Protein AF-A0A3B7MF86-F1 (afdb_monomer)

Organism: NCBI:txid2315862

Foldseek 3Di:
DVVVVVVVVVVVVVPPPPPVLPLVKWKWFFAAFDPDDLRFTKTWTPDFDCVRDVQADDDDPPDDADPAWSPTMATENDDDPVQNDGRFIKIFRDWDWPQCDPPDPDNGHHTYIHTDPIDGDD

pLDDT: mean 85.25, std 17.13, range [41.0, 98.38]

Mean predicted aligned error: 9.33 Å

Secondary structure (DSSP, 8-state):
--HHHHHHHHHHHTT---------PEEEEEEEE-SSTT-PEEEEESS--TTT-TT--PPPTTS---SSBTTTEEEES---TTT-STT-EEEESEEEE--S-TT-S-TTBPEEEEEES-EE--

Structure (mmCIF, N/CA/C/O backbone):
data_AF-A0A3B7MF86-F1
#
_entry.id   AF-A0A3B7MF86-F1
#
loop_
_atom_site.group_PDB
_atom_site.id
_atom_site.type_symbol
_atom_site.label_atom_id
_atom_site.label_alt_id
_atom_site.label_comp_id
_atom_site.label_asym_id
_atom_site.label_entity_id
_atom_site.label_seq_id
_atom_site.pdbx_PDB_ins_code
_atom_site.Cartn_x
_atom_site.Cartn_y
_atom_site.Cartn_z
_atom_site.occupancy
_atom_site.B_iso_or_equiv
_atom_site.auth_seq_id
_atom_site.auth_comp_id
_atom_site.auth_asym_id
_atom_site.auth_atom_id
_atom_site.pdbx_PDB_model_num
ATOM 1 N N . MET A 1 1 ? 7.729 -28.950 48.408 1.00 54.88 1 MET A N 1
ATOM 2 C CA . MET A 1 1 ? 7.435 -28.870 46.955 1.00 54.88 1 MET A CA 1
ATOM 3 C C . MET A 1 1 ? 6.220 -27.994 46.595 1.00 54.88 1 MET A C 1
ATOM 5 O O . MET A 1 1 ? 5.794 -28.022 45.453 1.00 54.88 1 MET A O 1
ATOM 9 N N . LYS A 1 2 ? 5.668 -27.178 47.514 1.00 49.66 2 LYS A N 1
ATOM 10 C CA . LYS A 1 2 ? 4.534 -26.273 47.212 1.00 49.66 2 LYS A CA 1
ATOM 11 C C . LYS A 1 2 ? 4.957 -24.899 46.662 1.00 49.66 2 LYS A C 1
ATOM 13 O O . LYS A 1 2 ? 4.199 -24.2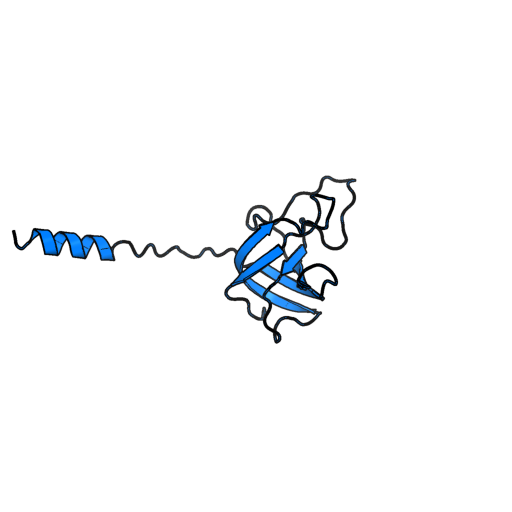85 45.929 1.00 49.66 2 LYS A O 1
ATOM 18 N N . TYR A 1 3 ? 6.183 -24.455 46.948 1.00 55.25 3 TYR A N 1
ATOM 19 C CA . TYR A 1 3 ? 6.694 -23.146 46.509 1.00 55.25 3 TYR A CA 1
ATOM 20 C C . TYR A 1 3 ? 7.235 -23.123 45.071 1.00 55.25 3 TYR A C 1
ATOM 22 O O . TYR A 1 3 ? 7.346 -22.058 44.479 1.00 55.25 3 TYR A O 1
ATOM 30 N N . VAL A 1 4 ? 7.520 -24.294 44.487 1.00 56.81 4 VAL A N 1
ATOM 31 C CA . VAL A 1 4 ? 8.019 -24.408 43.103 1.00 56.81 4 VAL A CA 1
ATOM 32 C C . VAL A 1 4 ? 6.922 -24.045 42.096 1.00 56.81 4 VAL A C 1
ATOM 34 O O . VAL A 1 4 ? 7.195 -23.369 41.113 1.00 56.81 4 VAL A O 1
ATOM 37 N N . TYR A 1 5 ? 5.667 -24.403 42.386 1.00 55.38 5 TYR A N 1
ATOM 38 C CA . TYR A 1 5 ? 4.522 -24.036 41.547 1.00 55.38 5 TYR A CA 1
ATOM 39 C C . TYR A 1 5 ? 4.188 -22.541 41.608 1.00 55.38 5 TYR A C 1
ATOM 41 O O . TYR A 1 5 ? 3.758 -21.981 40.608 1.00 55.38 5 TYR A O 1
ATOM 49 N N . ILE A 1 6 ? 4.427 -21.892 42.754 1.00 57.12 6 ILE A N 1
ATOM 50 C CA . ILE A 1 6 ? 4.186 -20.452 42.937 1.00 57.12 6 ILE A CA 1
ATOM 51 C C . ILE A 1 6 ? 5.255 -19.624 42.206 1.00 57.12 6 ILE A C 1
ATOM 53 O O . ILE A 1 6 ? 4.943 -18.582 41.641 1.00 57.12 6 ILE A O 1
ATOM 57 N N . LEU A 1 7 ? 6.504 -20.102 42.147 1.00 53.09 7 LEU A N 1
ATOM 58 C CA . LEU A 1 7 ? 7.552 -19.440 41.363 1.00 53.09 7 LEU A CA 1
ATOM 59 C C . LEU A 1 7 ? 7.297 -19.535 39.847 1.00 53.09 7 LEU A C 1
ATOM 61 O O . LEU A 1 7 ? 7.593 -18.597 39.111 1.00 53.09 7 LEU A O 1
ATOM 65 N N . LEU A 1 8 ? 6.722 -20.649 39.383 1.00 53.59 8 LEU A N 1
ATOM 66 C CA . LEU A 1 8 ? 6.490 -20.902 37.958 1.00 53.59 8 LEU A CA 1
ATOM 67 C C . LEU A 1 8 ? 5.330 -20.070 37.385 1.00 53.59 8 LEU A C 1
ATOM 69 O O . LEU A 1 8 ? 5.391 -19.646 36.233 1.00 53.59 8 LEU A O 1
ATOM 73 N N . THR A 1 9 ? 4.302 -19.775 38.184 1.00 54.41 9 THR A N 1
ATOM 74 C CA . THR A 1 9 ? 3.190 -18.901 37.772 1.00 54.41 9 THR A CA 1
ATOM 75 C C . THR A 1 9 ? 3.561 -17.420 37.768 1.00 54.41 9 THR A C 1
ATOM 77 O O . THR A 1 9 ? 3.070 -16.687 36.914 1.00 54.41 9 THR A O 1
ATOM 80 N N . VAL A 1 10 ? 4.467 -16.971 38.642 1.00 53.38 10 VAL A N 1
ATOM 81 C CA . VAL A 1 10 ? 4.936 -15.571 38.652 1.00 53.38 10 VAL A CA 1
ATOM 82 C C . VAL A 1 10 ? 5.808 -15.255 37.427 1.00 53.38 10 VAL A C 1
ATOM 84 O O . VAL A 1 10 ? 5.716 -14.158 36.883 1.00 53.38 10 VAL A O 1
A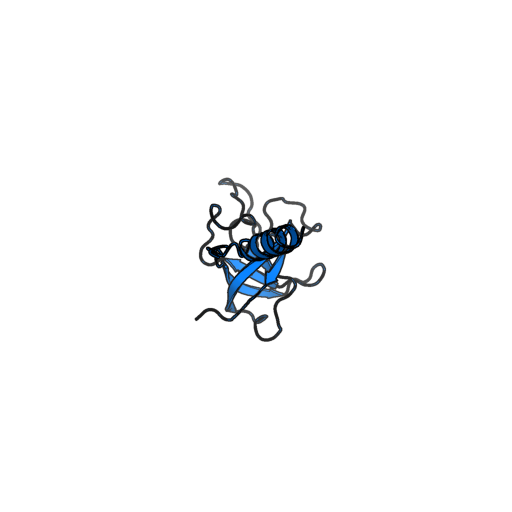TOM 87 N N . CYS A 1 11 ? 6.583 -16.216 36.911 1.00 51.12 11 CYS A N 1
ATOM 88 C CA . CYS A 1 11 ? 7.382 -16.014 35.694 1.00 51.12 11 CYS A CA 1
ATOM 89 C C . CYS A 1 11 ? 6.549 -15.878 34.404 1.00 51.12 11 CYS A C 1
ATOM 91 O O . CYS A 1 11 ? 7.009 -15.238 33.458 1.00 51.12 11 CYS A O 1
ATOM 93 N N . LEU A 1 12 ? 5.334 -16.435 34.354 1.00 50.75 12 LEU A N 1
ATOM 94 C CA . LEU A 1 12 ? 4.471 -16.362 33.167 1.00 50.75 12 LEU A CA 1
ATOM 95 C C . LEU A 1 12 ? 3.764 -15.006 33.008 1.00 50.75 12 LEU A C 1
ATOM 97 O O . LEU A 1 12 ? 3.369 -14.661 31.900 1.00 50.75 12 LEU A O 1
ATOM 101 N N . PHE A 1 13 ? 3.641 -14.210 34.075 1.00 52.03 13 PHE A N 1
ATOM 102 C CA . PHE A 1 13 ? 3.007 -12.885 34.006 1.00 52.03 13 PHE A CA 1
ATOM 103 C C . PHE A 1 13 ? 3.977 -11.748 33.649 1.00 52.03 13 PHE A C 1
ATOM 105 O O . PHE A 1 13 ? 3.544 -10.695 33.188 1.00 52.03 13 PHE A O 1
ATOM 112 N N . SER A 1 14 ? 5.290 -11.955 33.783 1.00 47.09 14 SER A N 1
ATOM 113 C CA . SER A 1 14 ? 6.304 -10.921 33.508 1.00 47.09 14 SER A CA 1
ATOM 114 C C . SER A 1 14 ? 6.636 -10.738 32.023 1.00 47.09 14 SER A C 1
ATOM 116 O O . SER A 1 14 ? 7.484 -9.918 31.681 1.00 47.09 14 SER A O 1
ATOM 118 N N . SER A 1 15 ? 6.005 -11.503 31.130 1.00 49.53 15 SER A N 1
ATOM 119 C CA . SER A 1 15 ? 6.210 -11.411 29.678 1.00 49.53 15 SER A CA 1
ATOM 120 C C . SER A 1 15 ? 5.089 -10.669 28.951 1.00 49.53 15 SER A C 1
ATOM 122 O O . SER A 1 15 ? 5.024 -10.716 27.724 1.00 49.53 15 SER A O 1
ATOM 124 N N . MET A 1 16 ? 4.308 -9.853 29.671 1.00 48.78 16 MET A N 1
ATOM 125 C CA . MET A 1 16 ? 3.755 -8.636 29.075 1.00 48.78 16 MET A CA 1
ATOM 126 C C . MET A 1 16 ? 4.920 -7.699 28.731 1.00 48.78 16 MET A C 1
ATOM 128 O O . MET A 1 16 ? 5.155 -6.679 29.378 1.00 48.78 16 MET A O 1
ATOM 132 N N . LYS A 1 17 ? 5.675 -8.064 27.687 1.00 47.09 17 LYS A N 1
ATOM 133 C CA . LYS A 1 17 ? 6.303 -7.088 26.817 1.00 47.09 17 LYS A CA 1
ATOM 134 C C . LYS A 1 17 ? 5.160 -6.195 26.377 1.00 47.09 17 LYS A C 1
ATOM 136 O O . LYS A 1 17 ? 4.359 -6.541 25.518 1.00 47.09 17 LYS A O 1
ATOM 141 N N . CYS A 1 18 ? 5.060 -5.065 27.055 1.00 48.44 18 CYS A N 1
ATOM 142 C CA . CYS A 1 18 ? 4.547 -3.865 26.455 1.00 48.44 18 CYS A CA 1
ATOM 143 C C . CYS A 1 18 ? 5.520 -3.600 25.305 1.00 48.44 18 CYS A C 1
ATOM 145 O O . CYS A 1 18 ? 6.551 -2.949 25.496 1.00 48.44 18 CYS A O 1
ATOM 147 N N . ASP A 1 19 ? 5.271 -4.229 24.151 1.00 47.22 19 ASP A N 1
ATOM 148 C CA . ASP A 1 19 ? 5.775 -3.708 22.898 1.00 47.22 19 ASP A CA 1
ATOM 149 C C . ASP A 1 19 ? 5.205 -2.303 22.878 1.00 47.22 19 ASP A C 1
ATOM 151 O O . ASP A 1 19 ? 4.007 -2.074 22.724 1.00 47.22 19 ASP A O 1
ATOM 155 N N . LYS A 1 20 ? 6.066 -1.352 23.234 1.00 41.00 20 LYS A N 1
ATOM 156 C CA . LYS A 1 20 ? 5.838 0.046 22.963 1.00 41.00 20 LYS A CA 1
ATOM 157 C C . LYS A 1 20 ? 5.682 0.066 21.455 1.00 41.00 20 LYS A C 1
ATOM 159 O O . LYS A 1 20 ? 6.690 0.084 20.754 1.00 41.00 20 LYS A O 1
ATOM 164 N N . ASP A 1 21 ? 4.437 -0.045 21.002 1.00 45.53 21 ASP A N 1
ATOM 165 C CA . ASP A 1 21 ? 4.005 0.097 19.625 1.00 45.53 21 ASP A CA 1
ATOM 166 C C . ASP A 1 21 ? 4.417 1.508 19.209 1.00 45.53 21 ASP A C 1
ATOM 168 O O . ASP A 1 21 ? 3.623 2.442 19.140 1.00 45.53 21 ASP A O 1
ATOM 172 N N . GLY A 1 22 ? 5.698 1.679 18.895 1.00 45.31 22 GLY A N 1
ATOM 173 C CA . GLY A 1 22 ? 6.156 2.623 17.896 1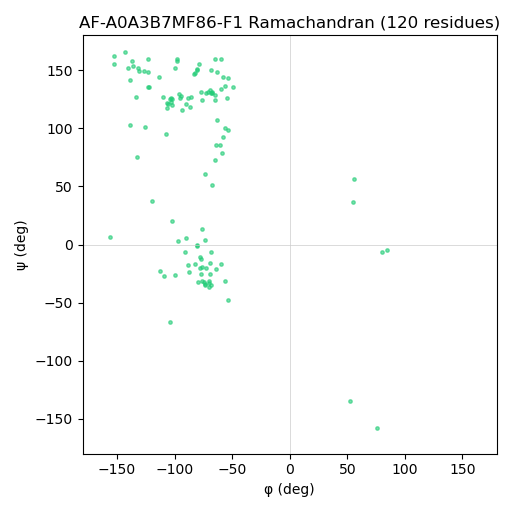.00 45.31 22 GLY A CA 1
ATOM 174 C C . GLY A 1 22 ? 5.675 2.118 16.544 1.00 45.31 22 GLY A C 1
ATOM 175 O O . GLY A 1 22 ? 6.483 1.908 15.646 1.00 45.31 22 GLY A O 1
ATOM 176 N N . SER A 1 23 ? 4.375 1.824 16.438 1.00 57.16 23 SER A N 1
ATOM 177 C CA . SER A 1 23 ? 3.747 1.397 15.209 1.00 57.16 23 SER A CA 1
ATOM 178 C C . SER A 1 23 ? 3.905 2.575 14.266 1.00 57.16 23 SER A C 1
ATOM 180 O O . SER A 1 23 ? 3.338 3.650 14.472 1.00 57.16 23 SER A O 1
ATOM 182 N N . ASN A 1 24 ? 4.801 2.405 13.295 1.00 77.56 24 ASN A N 1
ATOM 183 C CA . ASN A 1 24 ? 5.047 3.371 12.241 1.00 77.56 24 ASN A CA 1
ATOM 184 C C . ASN A 1 24 ? 3.760 3.470 11.430 1.00 77.56 24 ASN A C 1
ATOM 186 O O . ASN A 1 24 ? 3.574 2.740 10.456 1.00 77.56 24 ASN A O 1
ATOM 190 N N . SER A 1 25 ? 2.847 4.324 11.885 1.00 91.06 25 SER A N 1
ATOM 191 C CA . SER A 1 25 ? 1.552 4.483 11.257 1.00 91.06 25 SER A CA 1
ATOM 192 C C . SER A 1 25 ? 1.761 4.932 9.825 1.00 91.06 25 SER A C 1
ATOM 194 O O . SER A 1 25 ? 2.534 5.859 9.573 1.00 91.06 25 SER A O 1
ATOM 196 N N . VAL A 1 26 ? 1.058 4.302 8.903 1.00 95.31 26 VAL A N 1
ATOM 197 C CA . VAL A 1 26 ? 1.115 4.644 7.491 1.00 95.31 26 VAL A CA 1
ATOM 198 C C . VAL A 1 26 ? -0.142 5.425 7.167 1.00 95.31 26 VAL A C 1
ATOM 200 O O . VAL A 1 26 ? -1.246 4.952 7.439 1.00 95.31 26 VAL A O 1
ATOM 203 N N . ILE A 1 27 ? 0.028 6.614 6.595 1.00 97.00 27 ILE A N 1
ATOM 204 C CA . ILE A 1 27 ? -1.080 7.411 6.073 1.00 97.00 27 ILE A CA 1
ATOM 205 C C . ILE A 1 27 ? -1.066 7.284 4.559 1.00 97.00 27 ILE A C 1
ATOM 207 O O . ILE A 1 27 ? -0.043 7.550 3.918 1.00 97.00 27 ILE A O 1
ATOM 211 N N . VAL A 1 28 ? -2.200 6.877 3.997 1.00 97.94 28 VAL A N 1
ATOM 212 C CA . VAL A 1 28 ? -2.369 6.751 2.552 1.00 97.94 28 VAL A CA 1
ATOM 213 C C . VAL A 1 28 ? -3.666 7.407 2.092 1.00 97.94 28 VAL A C 1
ATOM 215 O O . VAL A 1 28 ? -4.650 7.462 2.828 1.00 97.94 28 VAL A O 1
ATOM 218 N N . THR A 1 29 ? -3.676 7.879 0.852 1.00 98.38 29 THR A N 1
ATOM 219 C CA . THR A 1 29 ? -4.881 8.322 0.149 1.00 98.38 29 THR A CA 1
ATOM 220 C C . THR A 1 29 ? -5.314 7.237 -0.827 1.00 98.38 29 THR A C 1
ATOM 222 O O . THR A 1 29 ? -4.531 6.814 -1.677 1.00 98.38 29 THR A O 1
ATOM 225 N N . VAL A 1 30 ? -6.563 6.791 -0.719 1.00 98.31 30 VAL A N 1
ATOM 226 C CA . VAL A 1 30 ? -7.160 5.811 -1.635 1.00 98.31 30 VAL A CA 1
ATOM 227 C C . VAL A 1 30 ? -7.338 6.448 -3.013 1.00 98.31 30 VAL A C 1
ATOM 229 O O . VAL A 1 30 ? -7.894 7.541 -3.114 1.00 98.31 30 VAL A O 1
ATOM 232 N N . THR A 1 31 ? -6.897 5.783 -4.081 1.00 97.94 31 THR A N 1
ATOM 233 C CA . THR A 1 31 ? -7.035 6.299 -5.453 1.00 97.94 31 THR A CA 1
ATOM 234 C C . THR A 1 31 ? -8.143 5.589 -6.205 1.00 97.94 31 THR A C 1
ATOM 236 O O . THR A 1 31 ? -9.169 6.192 -6.506 1.00 97.94 31 THR A O 1
ATOM 239 N N . GLU A 1 32 ? -7.969 4.306 -6.485 1.00 97.56 32 GLU A N 1
ATOM 240 C CA . GLU A 1 32 ? -8.897 3.522 -7.288 1.00 97.56 32 GLU A CA 1
ATOM 241 C C . GLU A 1 32 ? -8.852 2.047 -6.911 1.00 97.56 32 GLU A C 1
ATOM 243 O O . GLU A 1 32 ? -7.904 1.561 -6.289 1.00 97.56 32 GLU A O 1
ATOM 248 N N . GLN A 1 33 ? -9.889 1.319 -7.314 1.00 97.19 33 GLN A N 1
ATOM 249 C CA . GLN A 1 33 ? -9.875 -0.126 -7.216 1.00 97.19 33 GLN A CA 1
ATOM 250 C C . GLN A 1 33 ? -9.203 -0.712 -8.454 1.00 97.19 33 GLN A C 1
ATOM 252 O O . GLN A 1 33 ? -9.596 -0.436 -9.587 1.00 97.19 33 GLN A O 1
ATOM 257 N N . SER A 1 34 ? -8.208 -1.558 -8.227 1.00 93.00 34 SER A N 1
ATOM 258 C CA . SER A 1 34 ? -7.538 -2.285 -9.289 1.00 93.00 34 SER A CA 1
ATOM 259 C C . SER A 1 34 ? -8.492 -3.234 -10.025 1.00 93.00 34 SER A C 1
ATOM 261 O O . SER A 1 34 ? -9.411 -3.813 -9.444 1.00 93.00 34 SER A O 1
ATOM 263 N N . THR A 1 35 ? -8.232 -3.443 -11.315 1.00 90.19 35 THR A N 1
ATOM 264 C CA . THR A 1 35 ? -8.944 -4.413 -12.158 1.00 90.19 35 THR A CA 1
ATOM 265 C C . THR A 1 35 ? -8.289 -5.796 -12.186 1.00 90.19 35 THR A C 1
ATOM 267 O O . THR A 1 35 ? -8.869 -6.721 -12.756 1.00 90.19 35 THR A O 1
ATOM 270 N N . PHE A 1 36 ? -7.110 -5.965 -11.576 1.00 85.81 36 PHE A N 1
ATOM 271 C CA . PHE A 1 36 ? -6.382 -7.236 -11.549 1.00 85.81 36 PHE A CA 1
ATOM 272 C C . PHE A 1 36 ? -6.602 -8.017 -10.246 1.00 85.81 36 PHE A C 1
ATOM 274 O O . PHE A 1 36 ? -6.946 -7.443 -9.213 1.00 85.81 36 PHE A O 1
ATOM 281 N N . GLY A 1 37 ? -6.335 -9.329 -10.290 1.00 84.50 37 GLY A N 1
ATOM 282 C CA . GLY A 1 37 ? -6.343 -10.207 -9.113 1.00 84.50 37 GLY A CA 1
ATOM 283 C C . GLY A 1 37 ? -7.636 -10.106 -8.296 1.00 84.50 37 GLY A C 1
ATOM 284 O O . GLY A 1 37 ? -8.731 -10.050 -8.855 1.00 84.50 37 GLY A O 1
ATOM 285 N N . ASP A 1 38 ? -7.490 -10.012 -6.974 1.00 89.06 38 ASP A N 1
ATOM 286 C CA . ASP A 1 38 ? -8.595 -9.836 -6.016 1.00 89.06 38 ASP A CA 1
ATOM 287 C C . ASP A 1 38 ? -9.152 -8.398 -5.978 1.00 89.06 38 ASP A C 1
ATOM 289 O O . ASP A 1 38 ? -9.884 -8.034 -5.059 1.00 89.06 38 ASP A O 1
ATOM 293 N N . LYS A 1 39 ? -8.802 -7.563 -6.965 1.00 93.12 39 LYS A N 1
ATOM 294 C CA . LYS A 1 39 ? -9.192 -6.151 -7.076 1.00 93.12 39 LYS A CA 1
ATOM 295 C C . LYS A 1 39 ? -8.812 -5.322 -5.839 1.00 93.12 39 LYS A C 1
ATOM 297 O O . LYS A 1 39 ? -9.691 -4.703 -5.224 1.00 93.12 39 LYS A O 1
ATOM 302 N N . PRO A 1 40 ? -7.521 -5.300 -5.447 1.00 96.00 40 PRO A N 1
ATOM 303 C CA . PRO A 1 40 ? -7.074 -4.492 -4.321 1.00 96.00 40 PRO A CA 1
ATOM 304 C C . PRO A 1 40 ? -7.242 -2.996 -4.598 1.00 96.00 40 PRO A C 1
ATOM 306 O O . PRO A 1 40 ? -7.288 -2.551 -5.745 1.00 96.00 40 PRO A O 1
ATOM 309 N N . TRP A 1 41 ? -7.278 -2.201 -3.538 1.00 97.88 41 TRP A N 1
ATOM 310 C CA . TRP A 1 41 ? -7.343 -0.747 -3.631 1.00 97.88 41 TRP A CA 1
ATOM 311 C C . TRP A 1 41 ? -5.953 -0.145 -3.751 1.00 97.88 41 TRP A C 1
ATOM 313 O O . TRP A 1 41 ? -5.134 -0.284 -2.845 1.00 97.88 41 TRP A O 1
ATOM 323 N N . ALA A 1 42 ? -5.694 0.540 -4.858 1.00 97.50 42 ALA A N 1
ATOM 324 C CA . ALA A 1 42 ? -4.492 1.333 -5.023 1.00 97.50 42 ALA A CA 1
ATOM 325 C C . ALA A 1 42 ? -4.561 2.553 -4.097 1.00 97.50 42 ALA A C 1
ATOM 327 O O . ALA A 1 42 ? -5.593 3.222 -3.993 1.00 97.50 42 ALA A O 1
ATOM 328 N N . CYS A 1 43 ? -3.472 2.807 -3.382 1.00 98.25 43 CYS A N 1
ATOM 329 C CA . CYS A 1 43 ? -3.359 3.905 -2.436 1.00 98.25 43 CYS A CA 1
ATOM 330 C C . CYS A 1 43 ? -1.982 4.565 -2.563 1.00 98.25 43 CYS A C 1
ATOM 332 O O . CYS A 1 43 ? -0.976 3.871 -2.717 1.00 98.25 43 CYS A O 1
ATOM 334 N N . ILE A 1 44 ? -1.931 5.891 -2.450 1.00 98.31 44 ILE A N 1
ATOM 335 C CA . ILE A 1 44 ? -0.685 6.669 -2.425 1.00 98.31 44 ILE A CA 1
ATOM 336 C C . ILE A 1 44 ? -0.294 6.949 -0.983 1.00 98.31 44 ILE A C 1
ATOM 338 O O . ILE A 1 44 ? -1.109 7.438 -0.204 1.00 98.31 44 ILE A O 1
ATOM 342 N N . VAL A 1 45 ? 0.952 6.664 -0.633 1.00 97.69 45 VAL A N 1
ATOM 343 C CA . VAL A 1 45 ? 1.536 6.967 0.673 1.00 97.69 45 VAL A CA 1
ATOM 344 C C . VAL A 1 45 ? 1.855 8.456 0.743 1.00 97.69 45 VAL A C 1
ATOM 346 O O . VAL A 1 45 ? 2.579 8.977 -0.098 1.00 97.69 45 VAL A O 1
ATOM 349 N N . GLU A 1 46 ? 1.330 9.152 1.751 1.00 95.62 46 GLU A N 1
ATOM 350 C CA . GLU A 1 46 ? 1.483 10.613 1.840 1.00 95.62 46 GLU A CA 1
ATOM 351 C C . GLU A 1 46 ? 2.893 11.047 2.251 1.00 95.62 46 GLU A C 1
ATOM 353 O O . GLU A 1 46 ? 3.381 12.077 1.799 1.00 95.62 46 GLU A O 1
ATOM 358 N N . ASN A 1 47 ? 3.553 10.259 3.102 1.00 93.00 47 ASN A N 1
ATOM 359 C CA . ASN A 1 47 ? 4.903 10.528 3.595 1.00 93.00 47 ASN A CA 1
ATOM 360 C C . ASN A 1 47 ? 5.755 9.257 3.475 1.00 93.00 47 ASN A C 1
ATOM 362 O O . ASN A 1 47 ? 5.963 8.567 4.477 1.00 93.00 47 ASN A O 1
ATOM 366 N N . PRO A 1 48 ? 6.193 8.890 2.257 1.00 94.19 48 PRO A N 1
ATOM 367 C CA . PRO A 1 48 ? 6.981 7.684 2.054 1.00 94.19 48 PRO A CA 1
ATOM 368 C C . PRO A 1 48 ? 8.334 7.799 2.769 1.00 94.19 48 PRO A C 1
ATOM 370 O O . PRO A 1 48 ? 9.104 8.730 2.540 1.00 94.19 48 PRO A O 1
ATOM 373 N N . ASP A 1 49 ? 8.621 6.832 3.638 1.00 93.88 49 ASP A N 1
ATOM 374 C CA . ASP A 1 49 ? 9.851 6.750 4.426 1.00 93.88 49 ASP A CA 1
ATOM 375 C C . ASP A 1 49 ? 10.339 5.295 4.471 1.00 93.88 49 ASP A C 1
ATOM 377 O O . ASP A 1 49 ? 9.810 4.459 5.209 1.00 93.88 49 ASP A O 1
ATOM 381 N N . LEU A 1 50 ? 11.369 4.995 3.675 1.00 92.31 50 LEU A N 1
ATOM 382 C CA . LEU A 1 50 ? 11.938 3.651 3.545 1.00 92.31 50 LEU A CA 1
ATOM 383 C C . LEU A 1 50 ? 12.565 3.150 4.855 1.00 92.31 50 LEU A C 1
ATOM 385 O O . LEU A 1 50 ? 12.718 1.946 5.038 1.00 92.31 50 LEU A O 1
ATOM 389 N N . SER A 1 51 ? 12.928 4.050 5.776 1.00 91.12 51 SER A N 1
ATOM 390 C CA . SER A 1 51 ? 13.471 3.657 7.082 1.00 91.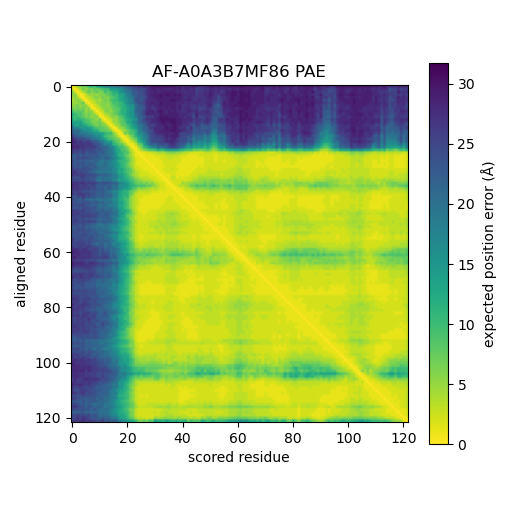12 51 SER A CA 1
ATOM 391 C C . SER A 1 51 ? 12.390 3.154 8.041 1.00 91.12 51 SER A C 1
ATOM 393 O O . SER A 1 51 ? 12.698 2.457 9.008 1.00 91.12 51 SER A O 1
ATOM 395 N N . LYS A 1 52 ? 11.121 3.485 7.769 1.00 90.25 52 LYS A N 1
ATOM 396 C CA . LYS A 1 52 ? 9.965 3.138 8.608 1.00 90.25 52 LYS A CA 1
ATOM 397 C C . LYS A 1 52 ? 9.054 2.085 7.995 1.00 90.25 52 LYS A C 1
ATOM 399 O O . LYS A 1 52 ? 8.364 1.377 8.734 1.00 90.25 52 LYS A O 1
ATOM 404 N N . HIS A 1 53 ? 9.017 1.998 6.669 1.00 92.06 53 HIS A N 1
ATOM 405 C CA . HIS A 1 53 ? 8.045 1.200 5.933 1.00 92.06 53 HIS A CA 1
ATOM 406 C C . HIS A 1 53 ? 8.767 0.239 4.985 1.00 92.06 53 HIS A C 1
ATOM 408 O O . HIS A 1 53 ? 9.219 0.630 3.914 1.00 92.06 53 HIS A O 1
ATOM 414 N N . GLY A 1 54 ? 8.873 -1.031 5.389 1.00 92.25 54 GLY A N 1
ATOM 415 C CA . GLY A 1 54 ? 9.671 -2.037 4.676 1.00 92.25 54 GLY A CA 1
ATOM 416 C C . GLY A 1 54 ? 9.117 -2.467 3.314 1.00 92.25 54 GLY A C 1
ATOM 417 O O . GLY A 1 54 ? 9.860 -3.034 2.523 1.00 92.25 54 GLY A O 1
ATOM 418 N N . PHE A 1 55 ? 7.845 -2.174 3.026 1.00 93.31 55 PHE A N 1
ATOM 419 C CA . PHE A 1 55 ? 7.241 -2.405 1.708 1.00 93.31 55 PHE A CA 1
ATOM 420 C C . PHE A 1 55 ? 7.635 -1.336 0.676 1.00 93.31 55 PHE A C 1
ATOM 422 O O . PHE A 1 55 ? 7.320 -1.475 -0.506 1.00 93.31 55 PHE A O 1
ATOM 429 N N . LEU A 1 56 ? 8.266 -0.239 1.117 1.00 95.56 56 LEU A N 1
ATOM 430 C CA . LEU A 1 56 ? 8.747 0.797 0.216 1.00 95.56 56 LEU A CA 1
ATOM 431 C C . LEU A 1 56 ? 10.113 0.427 -0.362 1.00 95.56 56 LEU A C 1
ATOM 433 O O . LEU A 1 56 ? 10.964 -0.153 0.310 1.00 95.56 56 LEU A O 1
ATOM 437 N N . CYS A 1 57 ? 10.347 0.833 -1.605 1.00 94.00 57 CYS A N 1
ATOM 438 C CA . CYS A 1 57 ? 11.592 0.597 -2.324 1.00 94.00 57 CYS A CA 1
ATOM 439 C C . CYS A 1 57 ? 12.225 1.913 -2.795 1.00 94.00 57 CYS A C 1
ATOM 441 O O . CYS A 1 57 ? 11.556 2.936 -2.951 1.00 94.00 57 CYS A O 1
ATOM 443 N N . SER A 1 58 ? 13.529 1.879 -3.073 1.00 94.75 58 SER A N 1
ATOM 444 C CA . SER A 1 58 ? 14.205 2.967 -3.779 1.00 94.75 58 SER A CA 1
ATOM 445 C C . SER A 1 58 ? 14.260 2.636 -5.263 1.00 94.75 58 SER A C 1
ATOM 447 O O . SER A 1 58 ? 14.754 1.573 -5.639 1.00 94.75 58 SER A O 1
ATOM 449 N N . ILE A 1 59 ? 13.774 3.548 -6.102 1.00 92.25 59 ILE A N 1
ATOM 450 C CA . ILE A 1 59 ? 13.862 3.422 -7.558 1.00 92.25 59 ILE A CA 1
ATOM 451 C C . ILE A 1 59 ? 14.989 4.345 -8.035 1.00 92.25 59 ILE A C 1
ATOM 453 O O . ILE A 1 59 ? 14.907 5.557 -7.813 1.00 92.25 59 ILE A O 1
ATOM 457 N N . PRO A 1 60 ? 16.045 3.816 -8.682 1.00 91.56 60 PRO A N 1
ATOM 458 C CA . PRO A 1 60 ? 17.138 4.636 -9.186 1.00 91.56 60 PRO A CA 1
ATOM 459 C C . PRO A 1 60 ? 16.657 5.704 -10.173 1.00 91.56 60 PRO A C 1
ATOM 461 O O . PRO A 1 60 ? 15.769 5.465 -10.995 1.00 91.56 60 PRO A O 1
ATOM 464 N N . ALA A 1 61 ? 17.296 6.873 -10.134 1.00 88.88 61 ALA A N 1
ATOM 465 C CA . ALA A 1 61 ? 17.017 7.944 -11.081 1.00 88.88 61 ALA A CA 1
ATOM 466 C C . ALA A 1 61 ? 17.198 7.459 -12.532 1.00 88.88 61 ALA A C 1
ATOM 468 O O . ALA A 1 61 ? 18.160 6.763 -12.854 1.00 88.88 61 ALA A O 1
ATOM 469 N N . GLY A 1 62 ? 16.262 7.829 -13.408 1.0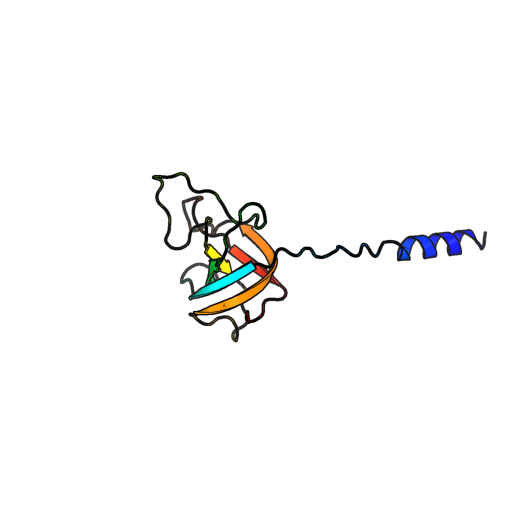0 86.81 62 GLY A N 1
ATOM 470 C CA . GLY A 1 62 ? 16.273 7.437 -14.821 1.00 86.81 62 GLY A CA 1
ATOM 471 C C . GLY A 1 62 ? 15.657 6.067 -15.124 1.00 86.81 62 GLY A C 1
ATOM 472 O O . GLY A 1 62 ? 15.516 5.731 -16.298 1.00 86.81 62 GLY A O 1
ATOM 473 N N . GLN A 1 63 ? 15.243 5.289 -14.117 1.00 87.69 63 GLN A N 1
ATOM 474 C CA . GLN A 1 63 ? 14.425 4.099 -14.356 1.00 87.69 63 GLN A CA 1
ATOM 475 C C . GLN A 1 63 ? 12.950 4.446 -14.567 1.00 87.69 63 GLN A C 1
ATOM 477 O O . GLN A 1 63 ? 12.430 5.422 -14.025 1.00 87.69 63 GLN A O 1
ATOM 482 N N . SER A 1 64 ? 12.262 3.604 -15.343 1.00 87.19 64 SER A N 1
ATOM 483 C CA . SER A 1 64 ? 10.815 3.705 -15.506 1.00 87.19 64 SER A CA 1
ATOM 484 C C . SER A 1 64 ? 10.112 3.429 -14.176 1.00 87.19 64 SER A C 1
ATOM 486 O O . SER A 1 64 ? 10.362 2.411 -13.519 1.00 87.19 64 SER A O 1
ATOM 488 N N . LYS A 1 65 ? 9.225 4.352 -13.799 1.00 89.75 65 LYS A N 1
ATOM 489 C CA . LYS A 1 65 ? 8.384 4.271 -12.609 1.00 89.75 65 LYS A CA 1
ATOM 490 C C . LYS A 1 65 ? 6.947 3.950 -13.042 1.00 89.75 65 LYS A C 1
ATOM 492 O O . LYS A 1 65 ? 6.377 4.727 -13.811 1.00 89.75 65 LYS A O 1
ATOM 497 N N . PRO A 1 66 ? 6.351 2.840 -12.575 1.00 91.12 66 PRO A N 1
ATOM 498 C CA . PRO A 1 66 ? 4.925 2.584 -12.762 1.00 91.12 66 PRO A CA 1
ATOM 499 C C . PRO A 1 66 ? 4.071 3.683 -12.119 1.00 91.12 66 PRO A C 1
ATOM 501 O O . PRO A 1 66 ? 4.528 4.354 -11.196 1.00 91.12 66 PRO A O 1
ATOM 504 N N . VAL A 1 67 ? 2.810 3.817 -12.549 1.00 91.38 67 VAL A N 1
ATOM 505 C CA . VAL A 1 67 ? 1.848 4.753 -11.928 1.00 91.38 67 VAL A CA 1
ATOM 506 C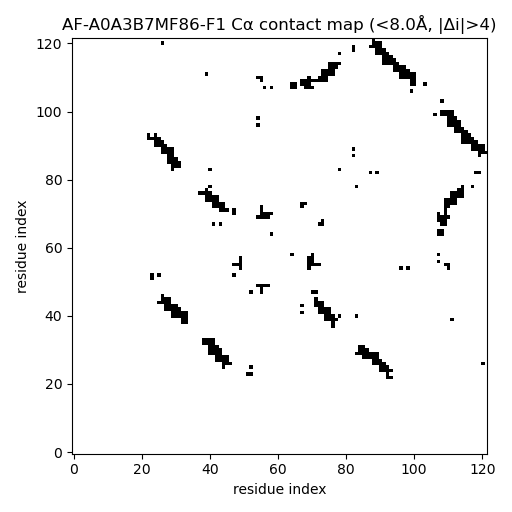 C . VAL A 1 67 ? 1.754 4.511 -10.419 1.00 91.38 67 VAL A C 1
ATOM 508 O O . VAL A 1 67 ? 1.886 5.445 -9.635 1.00 91.38 67 VAL A O 1
ATOM 511 N N . TYR A 1 68 ? 1.612 3.243 -10.023 1.00 94.88 68 TYR A N 1
ATOM 512 C CA . TYR A 1 68 ? 1.665 2.802 -8.631 1.00 94.88 68 TYR A CA 1
ATOM 513 C C . TYR A 1 68 ? 2.967 2.055 -8.382 1.00 94.88 68 TYR A C 1
ATOM 515 O O . TYR A 1 68 ? 3.091 0.859 -8.671 1.00 94.88 68 TYR A O 1
ATOM 523 N N . SER A 1 69 ? 3.955 2.789 -7.887 1.00 95.69 69 SER A N 1
ATOM 524 C CA . SER A 1 69 ? 5.298 2.272 -7.663 1.00 95.69 69 SER A CA 1
ATOM 525 C C . SER A 1 69 ? 5.528 1.864 -6.211 1.00 95.69 69 SER A C 1
ATOM 527 O O . SER A 1 69 ? 4.889 2.405 -5.313 1.00 95.69 69 SER A O 1
ATOM 529 N N . CYS A 1 70 ? 6.501 0.993 -5.951 1.00 95.19 70 CYS A N 1
ATOM 530 C CA . CYS A 1 70 ? 6.901 0.695 -4.572 1.00 95.19 70 CYS A CA 1
ATOM 531 C C . CYS A 1 70 ? 7.582 1.871 -3.859 1.00 95.19 70 CYS A C 1
ATOM 533 O O . CYS A 1 70 ? 7.836 1.772 -2.669 1.00 95.19 70 CYS A O 1
ATOM 535 N N . ALA A 1 71 ? 7.881 2.991 -4.524 1.00 96.12 71 ALA A N 1
ATOM 536 C CA . ALA A 1 71 ? 8.467 4.145 -3.843 1.00 96.12 71 ALA A CA 1
ATOM 537 C C . ALA A 1 71 ? 7.437 4.950 -3.032 1.00 96.12 71 ALA A C 1
ATOM 539 O O . ALA A 1 71 ? 7.808 5.647 -2.090 1.00 96.12 71 ALA A O 1
ATOM 540 N N . ASP A 1 72 ? 6.158 4.890 -3.408 1.00 96.75 72 ASP A N 1
ATOM 541 C CA . ASP A 1 72 ? 5.127 5.798 -2.894 1.00 96.75 72 ASP A CA 1
ATOM 542 C C . ASP A 1 72 ? 3.695 5.260 -2.964 1.00 96.75 72 ASP A C 1
ATOM 544 O O . ASP A 1 72 ? 2.758 5.991 -2.653 1.00 96.75 72 ASP A O 1
ATOM 548 N N . ALA A 1 73 ? 3.488 4.005 -3.353 1.00 97.50 73 ALA A N 1
ATOM 549 C CA . ALA A 1 73 ? 2.157 3.429 -3.461 1.00 97.50 73 ALA A CA 1
ATOM 550 C C . ALA A 1 73 ? 2.088 2.011 -2.892 1.00 97.50 73 ALA A C 1
ATOM 552 O O . ALA A 1 73 ? 3.087 1.294 -2.788 1.00 97.50 73 ALA A O 1
ATOM 553 N N . VAL A 1 74 ? 0.870 1.610 -2.534 1.00 97.31 74 VAL A N 1
ATOM 554 C CA . VAL A 1 74 ? 0.538 0.278 -2.016 1.00 97.31 74 VAL A CA 1
ATOM 555 C C . VAL A 1 74 ? -0.802 -0.166 -2.600 1.00 97.31 74 VAL A C 1
ATOM 557 O O . VAL A 1 74 ? -1.675 0.657 -2.880 1.00 97.31 74 VAL A O 1
ATOM 560 N N . TYR A 1 75 ? -0.991 -1.471 -2.731 1.00 97.38 75 TYR A N 1
ATOM 561 C CA . TYR A 1 75 ? -2.281 -2.091 -3.003 1.00 97.38 75 TYR A CA 1
ATOM 562 C C . TYR A 1 75 ? -2.830 -2.699 -1.713 1.00 97.38 75 TYR A C 1
ATOM 564 O O . TYR A 1 75 ? -2.182 -3.554 -1.125 1.00 97.38 75 TYR A O 1
ATOM 572 N N . ILE A 1 76 ? -4.019 -2.304 -1.261 1.00 97.38 76 ILE A N 1
ATOM 573 C CA . ILE A 1 76 ? -4.624 -2.829 -0.028 1.00 97.38 76 ILE A CA 1
ATOM 574 C C . ILE A 1 76 ? -5.768 -3.782 -0.365 1.00 97.38 76 ILE A C 1
ATOM 576 O O . ILE A 1 76 ? -6.748 -3.389 -1.001 1.00 97.38 76 ILE A O 1
ATOM 580 N N . LYS A 1 77 ? -5.677 -5.034 0.093 1.00 95.69 77 LYS A N 1
ATOM 581 C CA . LYS A 1 77 ? -6.676 -6.076 -0.212 1.00 95.69 77 LYS A CA 1
ATOM 582 C C . LYS A 1 77 ? -7.938 -6.007 0.641 1.00 95.69 77 LYS A C 1
ATOM 584 O O . LYS A 1 77 ? -9.011 -6.370 0.176 1.00 95.69 77 LYS A O 1
ATOM 589 N N . ASN A 1 78 ? -7.821 -5.564 1.887 1.00 96.12 78 ASN A N 1
ATOM 590 C CA . ASN A 1 78 ? -8.866 -5.721 2.901 1.00 96.12 78 ASN A CA 1
ATOM 591 C C . ASN A 1 78 ? -9.384 -4.384 3.458 1.00 96.12 78 ASN A C 1
ATOM 593 O O . ASN A 1 78 ? -9.681 -4.288 4.650 1.00 96.12 78 ASN A O 1
ATOM 597 N N . LEU A 1 79 ? -9.509 -3.349 2.616 1.00 96.31 79 LEU A N 1
ATOM 598 C CA . LEU A 1 79 ? -10.160 -2.111 3.053 1.00 96.31 79 LEU A CA 1
ATOM 599 C C . LEU A 1 79 ? -11.657 -2.340 3.309 1.00 96.31 79 LEU A C 1
ATOM 601 O O . LEU A 1 79 ? -12.351 -2.873 2.440 1.00 96.31 79 LEU A O 1
ATOM 605 N N . PRO A 1 80 ? -12.189 -1.904 4.464 1.00 94.44 80 PRO A N 1
ATOM 606 C CA . PRO A 1 80 ? -13.622 -1.938 4.705 1.00 94.44 80 PRO A CA 1
ATOM 607 C C . PRO A 1 80 ? -14.336 -0.923 3.800 1.00 94.44 80 PRO A C 1
ATOM 609 O O . PRO A 1 80 ? -13.780 0.119 3.452 1.00 94.44 80 PRO A O 1
ATOM 612 N N . ALA A 1 81 ? -15.587 -1.210 3.432 1.00 95.25 81 ALA A N 1
ATOM 613 C CA . ALA A 1 81 ? -16.330 -0.452 2.417 1.00 95.25 81 ALA A CA 1
ATOM 614 C C . ALA A 1 81 ? -16.444 1.057 2.709 1.00 95.25 81 ALA A C 1
ATOM 616 O O . ALA A 1 81 ? -16.455 1.872 1.793 1.00 95.25 81 ALA A O 1
ATOM 617 N N . ASN A 1 82 ? -16.493 1.448 3.985 1.00 96.06 82 ASN A N 1
ATOM 618 C CA . ASN A 1 82 ? -16.535 2.851 4.399 1.00 96.06 82 ASN A CA 1
ATOM 619 C C . ASN A 1 82 ? -15.196 3.589 4.212 1.00 96.06 82 ASN A C 1
ATOM 621 O O . ASN A 1 82 ? -15.190 4.821 4.196 1.00 96.06 82 ASN A O 1
ATOM 625 N N . LEU A 1 83 ? -14.079 2.863 4.111 1.00 97.25 83 LEU A N 1
ATOM 626 C CA . LEU A 1 83 ? -12.739 3.400 3.861 1.00 97.25 83 LEU A CA 1
ATOM 627 C C . LEU A 1 83 ? -12.315 3.266 2.392 1.00 97.25 83 LEU A C 1
ATOM 629 O O . LEU A 1 83 ? -11.526 4.068 1.907 1.00 97.25 83 LEU A O 1
ATOM 633 N N . ALA A 1 84 ? -12.868 2.282 1.687 1.00 96.50 84 ALA A N 1
ATOM 634 C CA . ALA A 1 84 ? -12.642 1.969 0.280 1.00 96.50 84 ALA A CA 1
ATOM 635 C C . ALA A 1 84 ? -13.323 2.977 -0.673 1.00 96.50 84 ALA A C 1
ATOM 637 O O . ALA A 1 84 ? -14.216 2.628 -1.443 1.00 96.50 84 ALA A O 1
ATOM 638 N N . VAL A 1 85 ? -12.940 4.254 -0.585 1.00 96.62 85 VAL A N 1
ATOM 639 C CA . VAL A 1 85 ? -13.516 5.348 -1.380 1.00 96.62 85 VAL A CA 1
ATOM 640 C C . VAL A 1 85 ? -12.389 6.213 -1.949 1.00 96.62 85 VAL A C 1
ATOM 642 O O . VAL A 1 85 ? -11.570 6.689 -1.165 1.00 96.62 85 VAL A O 1
ATOM 645 N N . PRO A 1 86 ? -12.345 6.470 -3.271 1.00 98.00 86 PRO A N 1
ATOM 646 C CA . PRO A 1 86 ? -11.378 7.388 -3.872 1.00 98.00 86 PRO A CA 1
ATOM 647 C C . PRO A 1 86 ? -11.304 8.741 -3.152 1.00 98.00 86 PRO A C 1
ATOM 649 O O . PRO A 1 86 ? -12.327 9.337 -2.814 1.00 98.00 86 PRO A O 1
ATOM 652 N N . GLY A 1 87 ? -10.088 9.224 -2.917 1.00 97.38 87 GLY A N 1
ATOM 653 C CA . GLY A 1 87 ? -9.798 10.468 -2.201 1.00 97.38 87 GLY A CA 1
ATOM 654 C C . GLY A 1 87 ? -9.863 10.359 -0.677 1.00 97.38 87 GLY A C 1
ATOM 655 O O . GLY A 1 87 ? -9.493 11.309 0.012 1.00 97.38 87 GLY A O 1
ATOM 656 N N . LYS A 1 88 ? -10.300 9.224 -0.120 1.00 97.62 88 LYS A N 1
ATOM 657 C CA . LYS A 1 88 ? -10.329 9.045 1.329 1.00 97.62 88 LYS A CA 1
ATOM 658 C C . LYS A 1 88 ? -8.917 8.861 1.876 1.00 97.62 88 LYS A C 1
ATOM 660 O O . LYS A 1 88 ? -8.151 8.028 1.391 1.00 97.62 88 LYS A O 1
ATOM 665 N N . ARG A 1 89 ? -8.602 9.628 2.919 1.00 97.94 89 ARG A N 1
ATOM 666 C CA . ARG A 1 89 ? -7.356 9.511 3.676 1.00 97.94 89 ARG A CA 1
ATOM 667 C C . ARG A 1 89 ? -7.544 8.492 4.785 1.00 97.94 89 ARG A C 1
ATOM 669 O O . ARG A 1 89 ? -8.474 8.598 5.586 1.00 97.94 89 ARG A O 1
ATOM 676 N N . ILE A 1 90 ? -6.669 7.502 4.836 1.00 97.62 90 ILE A N 1
ATOM 677 C CA . ILE A 1 90 ? -6.720 6.428 5.822 1.00 97.62 90 ILE A CA 1
ATOM 678 C C . ILE A 1 90 ? -5.381 6.321 6.539 1.00 97.62 90 ILE A C 1
ATOM 680 O O . ILE A 1 90 ? -4.326 6.587 5.966 1.00 97.62 90 ILE A O 1
ATOM 684 N N . ILE A 1 91 ? -5.432 5.904 7.795 1.00 96.69 91 ILE A N 1
ATOM 685 C CA . ILE A 1 91 ? -4.270 5.592 8.617 1.00 96.69 91 ILE A CA 1
ATOM 686 C C . ILE A 1 91 ? -4.389 4.156 9.114 1.00 96.69 91 ILE A C 1
ATOM 688 O O . ILE A 1 91 ? -5.461 3.734 9.552 1.00 96.69 91 ILE A O 1
ATOM 692 N N . PHE A 1 92 ? -3.298 3.403 9.045 1.00 95.12 92 PHE A N 1
ATOM 693 C CA . PHE A 1 92 ? -3.203 2.060 9.614 1.00 95.12 92 PHE A CA 1
ATOM 694 C C . PHE A 1 92 ? -1.878 1.878 10.350 1.00 95.12 92 PHE A C 1
ATOM 696 O O . PHE A 1 92 ? -0.885 2.539 10.051 1.00 95.12 92 PHE A O 1
ATOM 703 N N . TYR A 1 93 ? -1.875 0.981 11.334 1.00 91.69 93 TYR A N 1
ATOM 704 C CA . TYR A 1 93 ? -0.745 0.786 12.251 1.00 91.69 93 TYR A CA 1
ATOM 705 C C . TYR A 1 93 ? -0.057 -0.566 12.069 1.00 91.69 93 TYR A C 1
ATOM 707 O O . TYR A 1 93 ? 1.113 -0.708 12.410 1.00 91.69 93 TYR A O 1
ATOM 715 N N . GLY A 1 94 ? -0.765 -1.550 11.511 1.00 91.12 94 GLY A N 1
ATOM 716 C CA . GLY A 1 94 ? -0.222 -2.867 11.210 1.00 91.12 94 GLY A CA 1
ATOM 717 C C . GLY A 1 94 ? -0.555 -3.292 9.788 1.00 91.12 94 GLY A C 1
ATOM 718 O O . GLY A 1 94 ? -1.584 -2.909 9.228 1.00 91.12 94 GLY A O 1
ATOM 719 N N . TYR A 1 95 ? 0.337 -4.078 9.198 1.00 94.44 95 TYR A N 1
ATOM 720 C CA . TYR A 1 95 ? 0.134 -4.678 7.890 1.00 94.44 95 TYR A CA 1
ATOM 721 C C . TYR A 1 95 ? 0.922 -5.983 7.758 1.00 94.44 95 TYR A C 1
ATOM 723 O O . TYR A 1 95 ? 1.933 -6.191 8.428 1.00 94.44 95 TYR A O 1
ATOM 731 N N . SER A 1 96 ? 0.453 -6.851 6.871 1.00 95.00 96 SER A N 1
ATOM 732 C CA . SER A 1 96 ? 1.203 -7.977 6.325 1.00 95.00 96 SER A CA 1
ATOM 733 C C . SER A 1 96 ? 1.507 -7.675 4.863 1.00 95.00 96 SER A C 1
ATOM 7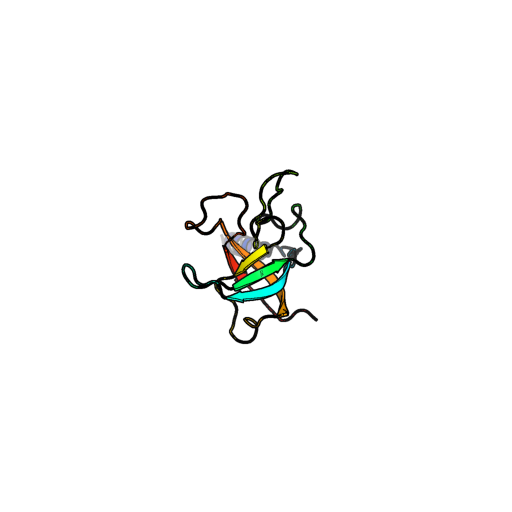35 O O . SER A 1 96 ? 0.596 -7.328 4.110 1.00 95.00 96 SER A O 1
ATOM 737 N N . ASP A 1 97 ? 2.785 -7.762 4.500 1.00 94.62 97 ASP A N 1
ATOM 738 C CA . ASP A 1 97 ? 3.280 -7.534 3.146 1.00 94.62 97 ASP A CA 1
ATOM 739 C C . ASP A 1 97 ? 3.352 -8.865 2.388 1.00 94.62 97 ASP A C 1
ATOM 741 O O . ASP A 1 97 ? 4.097 -9.769 2.774 1.00 94.62 97 ASP A O 1
ATOM 745 N N . ALA A 1 98 ? 2.550 -8.993 1.331 1.00 91.88 98 ALA A N 1
ATOM 746 C CA . ALA A 1 98 ? 2.542 -10.153 0.443 1.00 91.88 98 ALA A CA 1
ATOM 747 C C . ALA A 1 98 ? 3.524 -10.000 -0.736 1.00 91.88 98 ALA A C 1
ATOM 749 O O . ALA A 1 98 ? 3.565 -10.857 -1.620 1.00 91.88 98 ALA A O 1
ATOM 750 N N . GLY A 1 99 ? 4.321 -8.930 -0.750 1.00 91.19 99 GLY A N 1
ATOM 751 C CA . GLY A 1 99 ? 5.204 -8.570 -1.844 1.00 91.19 99 GLY A CA 1
ATOM 752 C C . GLY A 1 99 ? 4.435 -7.963 -3.011 1.00 91.19 99 GLY A C 1
ATOM 753 O O . GLY A 1 99 ? 3.334 -7.436 -2.872 1.00 91.19 99 GLY A O 1
ATOM 754 N N . GLN A 1 100 ? 5.031 -8.015 -4.193 1.00 88.75 100 GLN A N 1
ATOM 755 C CA . GLN A 1 100 ? 4.453 -7.413 -5.391 1.00 88.75 100 GLN A CA 1
ATOM 756 C C . GLN A 1 100 ? 3.417 -8.332 -6.039 1.00 88.75 100 GLN A C 1
ATOM 758 O O . GLN A 1 100 ? 3.598 -9.554 -6.029 1.00 88.75 100 GLN A O 1
ATOM 763 N N . PRO A 1 101 ? 2.364 -7.774 -6.667 1.00 85.38 101 PRO A N 1
ATOM 764 C CA . PRO A 1 101 ? 1.435 -8.571 -7.455 1.00 85.38 101 PRO A CA 1
ATOM 765 C C . PRO A 1 101 ? 2.181 -9.387 -8.513 1.00 85.38 101 PRO A C 1
ATOM 767 O O . PRO A 1 101 ? 2.899 -8.830 -9.343 1.00 85.38 101 PRO A O 1
ATOM 770 N N . ALA A 1 102 ? 1.956 -10.702 -8.531 1.00 81.19 102 ALA A N 1
ATOM 771 C CA . ALA A 1 102 ? 2.642 -11.633 -9.436 1.00 81.19 102 ALA A CA 1
ATOM 772 C C . ALA A 1 102 ? 2.433 -11.327 -10.935 1.00 81.19 102 ALA A C 1
ATOM 774 O O . ALA A 1 102 ? 3.164 -11.824 -11.786 1.00 81.19 102 ALA A O 1
ATOM 775 N N . LEU A 1 103 ? 1.422 -10.519 -11.261 1.00 81.94 103 LEU A N 1
ATOM 776 C CA . LEU A 1 103 ? 1.100 -10.097 -12.624 1.00 81.94 103 LEU A CA 1
ATOM 777 C C . LEU A 1 103 ? 2.029 -8.995 -13.149 1.00 81.94 103 LEU A C 1
ATOM 779 O O . LEU A 1 103 ? 2.011 -8.705 -14.345 1.00 81.94 103 LEU A O 1
ATOM 783 N N . PHE A 1 104 ? 2.825 -8.368 -12.284 1.00 82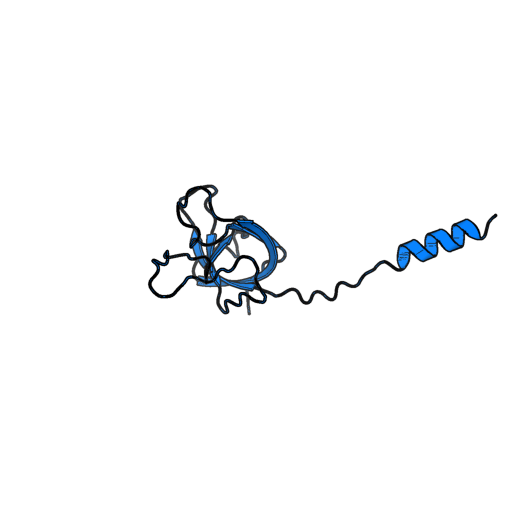.69 104 PHE A N 1
ATOM 784 C CA . PHE A 1 104 ? 3.754 -7.324 -12.686 1.00 82.69 104 PHE A CA 1
ATOM 785 C C . PHE A 1 104 ? 5.142 -7.894 -12.958 1.00 82.69 104 PHE A C 1
ATOM 787 O O . PHE A 1 104 ? 5.741 -8.568 -12.130 1.00 82.69 104 PHE A O 1
ATOM 794 N N . SER A 1 105 ? 5.680 -7.581 -14.137 1.00 76.94 105 SER A N 1
ATOM 795 C CA . SER A 1 105 ? 7.007 -8.029 -14.571 1.00 76.94 105 SER A CA 1
ATOM 796 C C . SER A 1 105 ? 8.156 -7.194 -13.997 1.00 76.94 105 SER A C 1
ATOM 798 O O . SER A 1 105 ? 9.313 -7.440 -14.328 1.00 76.94 105 SER A O 1
ATOM 800 N N . SER A 1 106 ? 7.854 -6.160 -13.208 1.00 83.25 106 SER A N 1
ATOM 801 C CA . SER A 1 106 ? 8.830 -5.199 -12.701 1.00 83.25 106 SER A CA 1
ATOM 802 C C . SER A 1 106 ? 8.813 -5.149 -11.180 1.00 83.25 106 SER A C 1
ATOM 804 O O . SER A 1 106 ? 7.757 -5.030 -10.560 1.00 83.25 106 SER A O 1
ATOM 806 N N . ILE A 1 107 ? 10.016 -5.140 -10.604 1.00 85.88 107 ILE A N 1
ATOM 807 C CA . ILE A 1 107 ? 10.241 -4.982 -9.165 1.00 85.88 107 ILE A CA 1
ATOM 808 C C . ILE A 1 107 ? 10.016 -3.550 -8.664 1.00 85.88 107 ILE A C 1
ATOM 810 O O . ILE A 1 107 ? 10.262 -3.267 -7.497 1.00 85.88 107 ILE A O 1
ATOM 814 N N . ASN A 1 108 ? 9.569 -2.635 -9.527 1.00 92.88 108 ASN A N 1
ATOM 815 C CA . ASN A 1 108 ? 9.287 -1.251 -9.154 1.00 92.88 108 ASN A CA 1
ATOM 816 C C . ASN A 1 108 ? 7.795 -1.014 -8.853 1.00 92.88 108 ASN A C 1
ATOM 818 O O . ASN A 1 108 ? 7.402 0.127 -8.613 1.00 92.88 108 ASN A O 1
ATOM 822 N N . HIS A 1 109 ? 6.948 -2.047 -8.896 1.00 94.38 109 HIS A N 1
ATOM 823 C CA . HIS A 1 109 ? 5.514 -1.926 -8.613 1.00 94.38 109 HIS A CA 1
ATOM 824 C C . HIS A 1 109 ? 5.216 -1.910 -7.116 1.00 94.38 109 HIS A C 1
ATOM 826 O O . HIS A 1 109 ? 5.917 -2.532 -6.323 1.00 94.38 109 HIS A O 1
ATOM 832 N N . ALA A 1 110 ? 4.139 -1.219 -6.750 1.00 96.06 110 ALA A N 1
ATOM 833 C CA . ALA A 1 110 ? 3.606 -1.210 -5.395 1.00 96.06 110 ALA A CA 1
ATOM 834 C C . ALA A 1 110 ? 3.332 -2.627 -4.858 1.00 96.06 110 ALA A C 1
ATOM 836 O O . ALA A 1 110 ? 2.892 -3.510 -5.599 1.00 96.06 110 ALA A O 1
ATOM 837 N N . HIS A 1 111 ? 3.576 -2.820 -3.563 1.00 95.75 111 HIS A N 1
ATOM 838 C CA . HIS A 1 111 ? 3.331 -4.080 -2.859 1.00 95.75 111 HIS A CA 1
ATOM 839 C C . HIS A 1 111 ? 1.848 -4.264 -2.510 1.00 95.75 111 HIS A C 1
ATOM 841 O O . HIS A 1 111 ? 1.111 -3.288 -2.355 1.00 95.75 111 HIS A O 1
ATOM 847 N N . GLU A 1 112 ? 1.420 -5.515 -2.348 1.00 95.88 112 GLU A N 1
ATOM 848 C CA . GLU A 1 112 ? 0.110 -5.896 -1.826 1.00 95.88 112 GLU A CA 1
ATOM 849 C C . GLU A 1 112 ? 0.156 -6.057 -0.309 1.00 95.88 112 GLU A C 1
ATOM 851 O O . GLU A 1 112 ? 0.861 -6.909 0.229 1.00 95.88 112 GLU A O 1
ATOM 856 N N . LEU A 1 113 ? -0.665 -5.274 0.381 1.00 96.25 113 LEU A N 1
ATOM 857 C CA . LEU A 1 113 ? -0.785 -5.277 1.825 1.00 96.25 113 LEU A CA 1
ATOM 858 C C . LEU A 1 113 ? -2.160 -5.780 2.267 1.00 96.25 113 LEU A C 1
ATOM 860 O O . LEU A 1 113 ? -3.203 -5.468 1.682 1.00 96.25 113 LEU A O 1
ATOM 864 N N . THR A 1 114 ? -2.156 -6.506 3.378 1.00 96.62 114 THR A N 1
ATOM 865 C CA . THR A 1 114 ? -3.334 -6.701 4.230 1.00 96.62 114 THR A CA 1
ATOM 866 C C . THR A 1 114 ? -3.135 -5.865 5.484 1.00 96.62 114 THR A C 1
ATOM 868 O O . THR A 1 114 ? -2.180 -6.096 6.219 1.00 96.62 114 THR A O 1
ATOM 871 N N . VAL A 1 115 ? -3.998 -4.883 5.727 1.00 95.69 115 VAL A N 1
ATOM 872 C CA . VAL A 1 115 ? -3.844 -3.903 6.814 1.00 95.69 115 VAL A CA 1
ATOM 873 C C . VAL A 1 115 ? -4.694 -4.260 8.032 1.00 95.69 115 VAL A C 1
ATOM 875 O O . VAL A 1 115 ? -5.757 -4.870 7.911 1.00 95.69 115 VAL A O 1
ATOM 878 N N . SER A 1 116 ? -4.253 -3.856 9.217 1.00 93.88 116 SER A N 1
ATOM 879 C CA . SER A 1 116 ? -4.991 -3.973 10.475 1.00 93.88 116 SER A CA 1
ATOM 880 C C . SER A 1 116 ? -5.157 -2.604 11.135 1.00 93.88 116 SER A C 1
ATOM 882 O O . SER A 1 116 ? -4.315 -1.713 10.993 1.00 93.88 116 SER A O 1
ATOM 884 N N . ASN A 1 117 ? -6.272 -2.429 11.854 1.00 89.38 117 ASN A N 1
ATOM 885 C CA . ASN A 1 117 ? -6.633 -1.171 12.519 1.00 89.38 117 ASN A CA 1
ATOM 886 C C . ASN A 1 117 ? -6.657 0.040 11.565 1.00 89.38 117 ASN A C 1
ATOM 888 O O . ASN A 1 117 ? -6.246 1.138 11.937 1.00 89.38 117 ASN A O 1
ATOM 892 N N . ALA A 1 118 ? -7.110 -0.169 10.323 1.00 94.88 118 ALA A N 1
ATOM 893 C CA . ALA A 1 118 ? -7.301 0.914 9.370 1.00 94.88 118 ALA A CA 1
ATOM 894 C C . ALA A 1 118 ? -8.495 1.781 9.784 1.00 94.88 118 ALA A C 1
ATOM 896 O O . ALA A 1 118 ? -9.583 1.271 10.063 1.00 94.88 118 ALA A O 1
ATOM 897 N N . GLN A 1 119 ? -8.295 3.092 9.797 1.00 96.50 119 GLN A N 1
ATOM 898 C CA . GLN A 1 119 ? -9.313 4.085 10.127 1.00 96.50 119 GLN A CA 1
ATOM 899 C C . GLN A 1 119 ? -9.142 5.327 9.255 1.00 96.50 119 GLN A C 1
ATOM 901 O O . GLN A 1 119 ? -8.114 5.508 8.606 1.00 96.50 119 GLN A O 1
ATOM 906 N N . GLU A 1 120 ? -10.152 6.189 9.227 1.00 96.75 120 GLU A N 1
ATOM 907 C CA . GLU A 1 120 ? -10.058 7.470 8.527 1.00 96.75 120 GLU A CA 1
ATOM 908 C C . GLU A 1 120 ? -9.041 8.379 9.234 1.0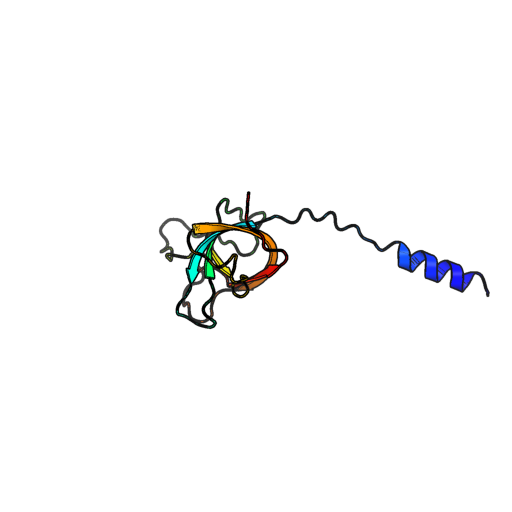0 96.75 120 GLU A C 1
ATOM 910 O O . GLU A 1 120 ? -9.065 8.517 10.462 1.00 96.75 120 GLU A O 1
ATOM 915 N N . ALA A 1 121 ? -8.122 8.964 8.467 1.00 92.12 121 ALA A N 1
ATOM 916 C CA . ALA A 1 121 ? -7.146 9.910 8.992 1.00 92.12 121 ALA A CA 1
ATOM 917 C C . ALA A 1 121 ? -7.825 11.272 9.206 1.00 92.12 121 ALA A C 1
ATOM 919 O O . ALA A 1 121 ? -8.528 11.757 8.319 1.00 92.12 121 ALA A O 1
ATOM 920 N N . ARG A 1 122 ? -7.632 11.865 10.389 1.00 81.88 122 ARG A N 1
ATOM 921 C CA . ARG A 1 122 ? -8.154 13.198 10.727 1.00 81.88 122 ARG A CA 1
ATOM 922 C C . ARG A 1 122 ? -7.285 14.321 10.170 1.00 81.88 122 ARG A C 1
ATOM 924 O O . ARG A 1 122 ? -6.073 14.092 9.951 1.00 81.88 122 ARG A O 1
#

Sequence (122 aa):
MKYVYILLTVCLFSSMKCDKDGSNSVIVTVTEQSTFGDKPWACIVENPDLSKHGFLCSIPAGQSKPVYSCADAVYIKNLPANLAVPGKRIIFYGYSDAGQPALFSSINHAHELTVSNAQEAR

Radius of gyration: 19.46 Å; Cα contacts (8 Å, |Δi|>4): 223; chains: 1; bounding box: 34×42×63 Å

Nearest PDB structures (foldseek):
  7vok-assembly2_B  TM=2.842E-01  e=6.275E+00  Mycobacterium tuberculosis

Solvent-accessible surface area (backbone atoms only — not comparable to full-atom values): 7170 Å² total; per-residue (Å²): 129,74,65,61,60,57,55,56,58,56,61,68,64,71,65,71,69,74,71,76,75,78,50,62,60,46,47,29,34,29,57,47,71,43,91,54,90,93,40,28,34,35,26,39,40,77,75,66,46,65,91,69,35,82,71,40,48,87,77,64,89,92,59,87,72,52,96,54,16,11,56,42,22,36,26,36,66,64,64,54,75,92,60,62,40,67,74,36,46,32,29,28,52,44,71,48,78,73,45,54,56,86,87,54,95,53,94,48,40,23,23,35,30,44,66,39,80,68,42,77,52,131